Protein AF-A0AAD7CYT8-F1 (afdb_monomer_lite)

Organism: Mycena rosella (NCBI:txid1033263)

Secondary structure (DSSP, 8-state):
---HHHIIIIIIIIHHHHHHHHHHTHHHHHHHSSB-SS-SSSS--B-HHHHHHTTTTTBHHHHHH-TT-TT-S--

Foldseek 3Di:
DPDPPCCCVVVPVVVVVQLVCLAVCLVPCQLDDADQPPDPVGSGHADDVNCVSNVHSRRRNQCVRCVVDPNNDDD

Radius of gyration: 15.99 Å; chains: 1; bounding box: 33×23×48 Å

pLDDT: mean 87.01, std 6.78, range [61.62, 97.38]

Sequence (75 aa):
WGDARGGYVCAALLRLCFVHHSTFRVNSLAHWLGETPFDDKRSPRDHLITALATNGEGYHNFHHQFPMDYRNVMR

Structure (mmCIF, N/CA/C/O backbone):
data_AF-A0AAD7CYT8-F1
#
_entry.id   AF-A0AAD7CYT8-F1
#
loop_
_atom_site.group_PDB
_atom_site.id
_atom_site.type_symbol
_atom_site.label_atom_id
_atom_site.label_alt_id
_atom_site.label_comp_id
_atom_site.label_asym_id
_atom_site.label_entity_id
_atom_site.label_seq_id
_atom_site.pdbx_PDB_ins_code
_atom_site.Cartn_x
_atom_site.Cartn_y
_atom_site.Cartn_z
_atom_site.occupancy
_atom_site.B_iso_or_equiv
_atom_site.auth_seq_id
_atom_site.auth_comp_id
_atom_site.auth_asym_id
_atom_site.auth_atom_id
_atom_site.pdbx_PDB_model_num
ATOM 1 N N . TRP A 1 1 ? 11.176 -8.085 -25.865 1.00 73.62 1 TRP A N 1
ATOM 2 C CA . TRP A 1 1 ? 10.965 -6.624 -25.901 1.00 73.62 1 TRP A CA 1
ATOM 3 C C . TRP A 1 1 ? 12.261 -5.815 -25.847 1.00 73.62 1 TRP A C 1
ATOM 5 O O . TRP A 1 1 ? 12.193 -4.638 -26.146 1.00 73.62 1 TRP A O 1
ATOM 15 N N . GLY A 1 2 ? 13.433 -6.406 -25.552 1.00 90.19 2 GLY A N 1
ATOM 16 C CA . GLY A 1 2 ? 14.757 -5.846 -25.899 1.00 90.19 2 GLY A CA 1
ATOM 17 C C . GLY A 1 2 ? 15.176 -4.523 -25.240 1.00 90.19 2 GLY A C 1
ATOM 18 O O . GLY A 1 2 ? 16.322 -4.120 -25.391 1.00 90.19 2 GLY A O 1
ATOM 19 N N . ASP A 1 3 ? 14.286 -3.863 -24.501 1.00 93.44 3 ASP A N 1
ATOM 20 C C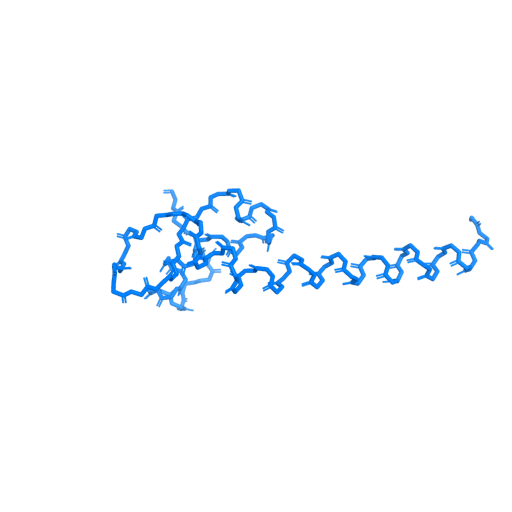A . ASP A 1 3 ? 14.513 -2.542 -23.927 1.00 93.44 3 ASP A CA 1
ATOM 21 C C . ASP A 1 3 ? 14.928 -2.630 -22.453 1.00 93.44 3 ASP A C 1
ATOM 23 O O . ASP A 1 3 ? 14.104 -2.650 -21.535 1.00 93.44 3 ASP A O 1
ATOM 27 N N . ALA A 1 4 ? 16.240 -2.679 -22.227 1.00 93.38 4 ALA A N 1
ATOM 28 C CA . ALA A 1 4 ? 16.811 -2.702 -20.885 1.00 93.38 4 ALA A CA 1
ATOM 29 C C . ALA A 1 4 ? 16.560 -1.394 -20.111 1.00 93.38 4 ALA A C 1
ATOM 31 O O . ALA A 1 4 ? 16.400 -1.425 -18.891 1.00 93.38 4 ALA A O 1
ATOM 32 N N . ARG A 1 5 ? 16.495 -0.245 -20.800 1.00 94.50 5 ARG A N 1
ATOM 33 C CA . ARG A 1 5 ? 16.290 1.064 -20.159 1.00 94.50 5 ARG A CA 1
ATOM 34 C C . ARG A 1 5 ? 14.846 1.227 -19.704 1.00 94.50 5 ARG A C 1
ATOM 36 O O . ARG A 1 5 ? 14.622 1.593 -18.551 1.00 94.50 5 ARG A O 1
ATOM 43 N N . GLY A 1 6 ? 13.884 0.908 -20.567 1.00 95.06 6 GLY A N 1
ATOM 44 C CA . GLY A 1 6 ? 12.471 0.867 -20.191 1.00 95.06 6 GLY A CA 1
ATOM 45 C C . GLY A 1 6 ? 12.199 -0.188 -19.124 1.00 95.06 6 GLY A C 1
ATOM 46 O O . GLY A 1 6 ? 11.480 0.087 -18.168 1.00 95.06 6 GLY A O 1
ATOM 47 N N . GLY A 1 7 ? 12.852 -1.353 -19.204 1.00 95.50 7 GLY A N 1
ATOM 48 C CA . GLY A 1 7 ? 12.808 -2.367 -18.149 1.00 95.50 7 GLY A CA 1
ATOM 49 C C . GLY A 1 7 ? 13.283 -1.830 -16.794 1.00 95.50 7 GLY A C 1
ATOM 50 O O . GLY A 1 7 ? 12.584 -1.974 -15.794 1.00 95.50 7 GLY A O 1
ATOM 51 N N . TYR A 1 8 ? 14.427 -1.146 -16.754 1.00 95.44 8 TYR A N 1
ATOM 52 C CA . TYR A 1 8 ? 14.948 -0.548 -15.523 1.00 95.44 8 TYR A CA 1
ATOM 53 C C . TYR A 1 8 ? 14.019 0.538 -14.956 1.00 95.44 8 TYR A C 1
ATOM 55 O O . TYR A 1 8 ? 13.696 0.524 -13.769 1.00 95.44 8 TYR A O 1
ATOM 63 N N . VAL A 1 9 ? 13.524 1.453 -15.792 1.00 96.19 9 VAL A N 1
ATOM 64 C CA . VAL A 1 9 ? 12.657 2.544 -15.321 1.00 96.19 9 VAL A CA 1
ATOM 65 C C . VAL A 1 9 ? 11.284 2.025 -14.894 1.00 96.19 9 VAL A C 1
ATOM 67 O O . VAL A 1 9 ? 10.849 2.300 -13.779 1.00 96.19 9 VAL A O 1
ATOM 70 N N . CYS A 1 10 ? 10.599 1.259 -15.741 1.00 94.44 10 CYS A N 1
ATOM 71 C CA . CYS A 1 10 ? 9.227 0.831 -15.477 1.00 94.44 10 CYS A CA 1
ATOM 72 C C . CYS A 1 10 ? 9.165 -0.342 -14.501 1.00 94.44 10 CYS A C 1
ATOM 74 O O . CYS A 1 10 ? 8.452 -0.284 -13.498 1.00 94.44 10 CYS A O 1
ATOM 76 N N . ALA A 1 11 ? 9.916 -1.411 -14.772 1.00 93.31 11 ALA A N 1
ATOM 77 C CA . ALA A 1 11 ? 9.809 -2.628 -13.981 1.00 93.31 11 ALA A CA 1
ATOM 78 C C . ALA A 1 11 ? 10.571 -2.529 -12.658 1.00 93.31 11 ALA A C 1
ATOM 80 O O . ALA A 1 11 ? 10.129 -3.156 -11.700 1.00 93.31 11 ALA A O 1
ATOM 81 N N . ALA A 1 12 ? 11.670 -1.766 -12.571 1.00 94.31 12 ALA A N 1
ATOM 82 C CA . ALA A 1 12 ? 12.396 -1.586 -11.312 1.00 94.31 12 ALA A CA 1
ATOM 83 C C . ALA A 1 12 ? 11.965 -0.311 -10.574 1.00 94.31 12 ALA A C 1
ATOM 85 O O . ALA A 1 12 ? 11.341 -0.419 -9.520 1.00 94.31 12 ALA A O 1
ATOM 86 N N . LEU A 1 13 ? 12.254 0.879 -11.113 1.00 97.38 13 LEU A N 1
ATOM 87 C CA . LEU A 1 13 ? 12.094 2.134 -10.365 1.00 97.38 13 LEU A CA 1
ATOM 88 C C . LEU A 1 13 ? 10.631 2.503 -10.106 1.00 97.38 13 LEU A C 1
ATOM 90 O O . LEU A 1 13 ? 10.255 2.730 -8.959 1.00 97.38 13 LEU A O 1
ATOM 94 N N . LEU A 1 14 ? 9.795 2.543 -11.147 1.00 96.75 14 LE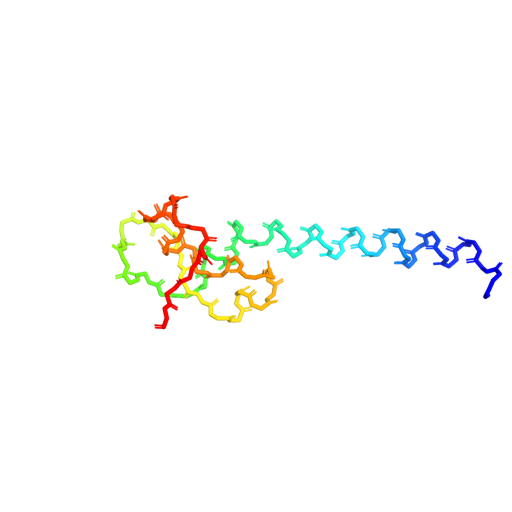U A N 1
ATOM 95 C CA . LEU A 1 14 ? 8.384 2.912 -11.012 1.00 96.75 14 LEU A CA 1
ATOM 96 C C . LEU A 1 14 ? 7.625 1.913 -10.142 1.00 96.75 14 LEU A C 1
ATOM 98 O O . LEU A 1 14 ? 6.889 2.326 -9.247 1.00 96.75 14 LEU A O 1
ATOM 102 N N . ARG A 1 15 ? 7.862 0.611 -10.340 1.00 95.38 15 ARG A N 1
ATOM 103 C CA . ARG A 1 15 ? 7.318 -0.441 -9.471 1.00 95.38 15 ARG A CA 1
ATOM 104 C C . ARG A 1 15 ? 7.711 -0.217 -8.012 1.00 95.38 15 ARG A C 1
ATOM 106 O O . ARG A 1 15 ? 6.851 -0.260 -7.140 1.00 95.38 15 ARG A O 1
ATOM 113 N N . LEU A 1 16 ? 8.998 0.015 -7.747 1.00 96.56 16 LEU A N 1
ATOM 114 C CA . LEU A 1 16 ? 9.514 0.203 -6.394 1.00 96.56 16 LEU A CA 1
ATOM 115 C C . LEU A 1 16 ? 8.913 1.454 -5.738 1.00 96.56 16 LEU A C 1
ATOM 117 O O . LEU A 1 16 ? 8.415 1.374 -4.618 1.00 96.56 16 LEU A O 1
ATOM 121 N N . CYS A 1 17 ? 8.877 2.579 -6.457 1.00 96.56 17 CYS A N 1
ATOM 122 C CA . CYS A 1 17 ? 8.231 3.809 -6.000 1.00 96.56 17 CYS A CA 1
ATOM 123 C C . CYS A 1 17 ? 6.753 3.595 -5.672 1.00 96.56 17 CYS A C 1
ATOM 125 O O . CYS A 1 17 ? 6.303 4.042 -4.618 1.00 96.56 17 CYS A O 1
ATOM 127 N N . PHE A 1 18 ? 6.007 2.922 -6.552 1.00 94.19 18 PHE A N 1
ATOM 128 C CA . PHE A 1 18 ? 4.583 2.668 -6.350 1.00 94.19 18 PHE A CA 1
ATOM 129 C C . PHE A 1 18 ? 4.343 1.788 -5.122 1.00 94.19 18 PHE A C 1
ATOM 131 O O . PHE A 1 18 ? 3.586 2.176 -4.237 1.00 94.19 18 PHE A O 1
ATOM 138 N N . VAL A 1 19 ? 5.048 0.656 -5.018 1.00 93.81 19 VAL A N 1
ATOM 139 C CA . VAL A 1 19 ? 4.914 -0.264 -3.879 1.00 93.81 19 VAL A CA 1
ATOM 140 C C . VAL A 1 19 ? 5.267 0.438 -2.568 1.00 93.81 19 VAL A C 1
ATOM 142 O O . VAL A 1 19 ? 4.498 0.351 -1.616 1.00 93.81 19 VAL A O 1
ATOM 145 N N . HIS A 1 20 ? 6.361 1.205 -2.520 1.00 94.88 20 HIS A N 1
ATOM 146 C CA . HIS A 1 20 ? 6.711 1.959 -1.315 1.00 94.88 20 HIS A CA 1
ATOM 147 C C . HIS A 1 20 ? 5.660 3.000 -0.941 1.00 94.88 20 HIS A C 1
ATOM 149 O O . HIS A 1 20 ? 5.322 3.121 0.235 1.00 94.88 20 HIS A O 1
ATOM 155 N N . HIS A 1 21 ? 5.118 3.736 -1.914 1.00 93.31 21 HIS A N 1
ATOM 156 C CA . HIS A 1 21 ? 4.059 4.701 -1.630 1.00 93.31 21 HIS A CA 1
ATOM 157 C C . HIS A 1 21 ? 2.781 4.019 -1.142 1.00 93.31 21 HIS A C 1
ATOM 159 O O . HIS A 1 21 ? 2.144 4.561 -0.245 1.00 93.31 21 HIS A O 1
ATOM 165 N N . SER A 1 22 ? 2.415 2.851 -1.673 1.00 90.81 22 SER A N 1
ATOM 166 C CA . SER A 1 22 ? 1.285 2.070 -1.162 1.00 90.81 22 SER A CA 1
ATOM 167 C C . SER A 1 22 ? 1.525 1.588 0.270 1.00 90.81 22 SER A C 1
ATOM 169 O O . SER A 1 22 ? 0.657 1.771 1.117 1.00 90.81 22 SER A O 1
ATOM 171 N N . THR A 1 23 ? 2.707 1.046 0.581 1.00 90.31 23 THR A N 1
ATOM 172 C CA . THR A 1 23 ? 3.019 0.529 1.924 1.00 90.31 23 THR A CA 1
ATOM 173 C C . THR A 1 23 ? 3.123 1.643 2.963 1.00 90.31 23 THR A C 1
ATOM 175 O O . THR A 1 23 ? 2.466 1.599 3.998 1.00 90.31 23 THR A O 1
ATOM 178 N N . PHE A 1 24 ? 3.929 2.676 2.710 1.00 90.25 24 PHE A N 1
ATOM 179 C CA . PHE A 1 24 ? 4.184 3.706 3.721 1.00 90.25 24 PHE A CA 1
ATOM 180 C C . PHE A 1 24 ? 2.980 4.614 3.968 1.00 90.25 24 PHE A C 1
ATOM 182 O O . PHE A 1 24 ? 2.846 5.159 5.063 1.00 90.25 24 PHE A O 1
ATOM 189 N N . ARG A 1 25 ? 2.071 4.738 2.991 1.00 88.88 25 ARG A N 1
ATOM 190 C CA . ARG A 1 25 ? 0.847 5.534 3.128 1.00 88.88 25 ARG A CA 1
ATOM 191 C C . ARG A 1 25 ? -0.109 4.978 4.182 1.00 88.88 25 ARG A C 1
ATOM 193 O O . ARG A 1 25 ? -0.905 5.765 4.683 1.00 88.88 25 ARG A O 1
ATOM 200 N N . VAL A 1 26 ? -0.008 3.703 4.576 1.00 86.56 26 VAL A N 1
ATOM 201 C CA . VAL A 1 26 ? -0.788 3.131 5.697 1.00 86.56 26 VAL A CA 1
ATOM 202 C C . VAL A 1 26 ? -0.640 3.991 6.952 1.00 86.56 26 VAL A C 1
ATOM 204 O O . VAL A 1 26 ? -1.639 4.418 7.525 1.00 86.56 26 VAL A O 1
ATOM 207 N N . ASN A 1 27 ? 0.597 4.369 7.289 1.00 86.69 27 ASN A N 1
ATOM 208 C CA . ASN A 1 27 ? 0.918 5.162 8.481 1.00 86.69 27 ASN A CA 1
ATOM 209 C C . ASN A 1 27 ? 0.315 6.577 8.467 1.00 86.69 27 ASN A C 1
ATOM 211 O O . ASN A 1 27 ? 0.303 7.255 9.490 1.00 86.69 27 ASN A O 1
ATOM 215 N N . SER A 1 28 ? -0.159 7.055 7.314 1.00 86.00 28 SER A N 1
ATOM 216 C CA . SER A 1 28 ? -0.800 8.367 7.185 1.00 86.00 28 SER A CA 1
ATOM 217 C C . SER A 1 28 ? -2.297 8.235 6.924 1.00 86.00 28 SER A C 1
ATOM 219 O O . SER A 1 28 ? -3.111 8.729 7.697 1.00 86.00 28 SER A O 1
ATOM 221 N N . LEU A 1 29 ? -2.679 7.548 5.847 1.00 85.50 29 LEU A N 1
ATOM 222 C CA . LEU A 1 29 ? -4.064 7.466 5.397 1.00 85.50 29 LEU A CA 1
ATOM 223 C C . LEU A 1 29 ? -4.932 6.677 6.380 1.00 85.50 29 LEU A C 1
ATOM 225 O O . LEU A 1 29 ? -6.032 7.126 6.686 1.00 85.50 29 LEU A O 1
ATOM 229 N N . ALA A 1 30 ? -4.423 5.575 6.935 1.00 86.62 30 ALA A N 1
ATOM 230 C CA . ALA A 1 30 ? -5.168 4.765 7.896 1.00 86.62 30 ALA A CA 1
ATOM 231 C C . ALA A 1 30 ? -5.204 5.373 9.308 1.00 86.62 30 ALA A C 1
ATOM 233 O O . ALA A 1 30 ? -5.905 4.872 10.172 1.00 86.62 30 ALA A O 1
ATOM 234 N N . HIS A 1 31 ? -4.490 6.475 9.555 1.00 86.38 31 HIS A N 1
ATOM 235 C CA . HIS A 1 31 ? -4.597 7.256 10.794 1.00 86.38 31 HIS A CA 1
ATOM 236 C C . HIS A 1 31 ? -5.410 8.548 10.627 1.00 86.38 31 HIS A C 1
ATOM 238 O O . HIS A 1 31 ? -5.657 9.269 11.597 1.00 86.38 31 HIS A O 1
ATOM 244 N N . TRP A 1 32 ? -5.826 8.871 9.399 1.00 83.50 32 TRP A N 1
ATOM 245 C CA . TRP A 1 32 ? -6.563 10.096 9.086 1.00 83.50 32 TRP A CA 1
ATOM 246 C C . TRP A 1 32 ? -7.973 9.818 8.560 1.00 83.50 32 TRP A C 1
ATOM 248 O O . TRP A 1 32 ? -8.911 10.491 8.973 1.00 83.50 32 TRP A O 1
ATOM 258 N N . LEU A 1 33 ? -8.142 8.798 7.718 1.00 83.94 33 LEU A N 1
ATOM 259 C CA . LEU A 1 33 ? -9.388 8.500 7.017 1.00 83.94 33 LEU A CA 1
ATOM 260 C C . LEU A 1 33 ? -10.001 7.184 7.523 1.00 83.94 33 LEU A C 1
ATOM 262 O O . LEU A 1 33 ? -9.330 6.1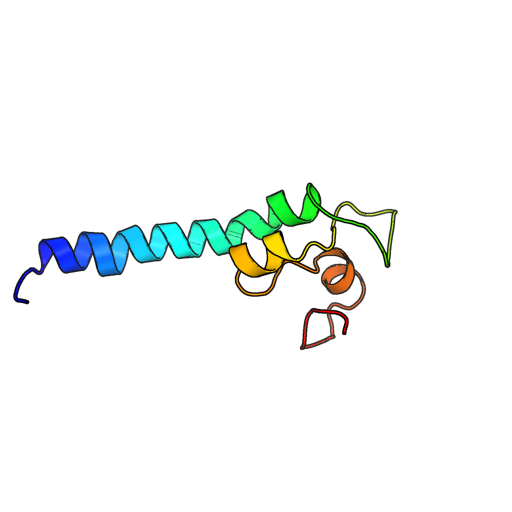55 7.482 1.00 83.94 33 LEU A O 1
ATOM 266 N N . GLY A 1 34 ? -11.266 7.206 7.954 1.00 85.25 34 GLY A N 1
ATOM 267 C CA . GLY A 1 34 ? -12.011 6.008 8.364 1.00 85.25 34 GLY A CA 1
ATOM 268 C C . GLY A 1 34 ? -12.782 6.165 9.672 1.00 85.25 34 GLY A C 1
ATOM 269 O O . GLY A 1 34 ? -12.995 7.284 10.141 1.00 85.25 34 GLY A O 1
ATOM 270 N N . GLU A 1 35 ? -13.151 5.032 10.263 1.00 83.06 35 GLU A N 1
ATOM 271 C CA . GLU A 1 35 ? -13.881 4.923 11.537 1.00 83.06 35 GLU A CA 1
ATOM 272 C C . GLU A 1 35 ? -13.026 4.236 12.621 1.00 83.06 35 GLU A C 1
ATOM 274 O O . GLU A 1 35 ? -12.034 3.584 12.303 1.00 83.06 35 GLU A O 1
ATOM 279 N N . THR A 1 36 ? -13.384 4.375 13.903 1.00 84.56 36 THR A N 1
ATOM 280 C CA . THR A 1 36 ? -12.664 3.775 15.051 1.00 84.56 36 THR A CA 1
ATOM 281 C C . THR A 1 36 ? -13.525 2.762 15.825 1.00 84.56 36 THR A C 1
ATOM 283 O O . THR A 1 36 ? -13.853 2.984 16.980 1.00 84.56 36 THR A O 1
ATOM 286 N N . PRO A 1 37 ? -13.939 1.634 15.230 1.00 81.75 37 PRO A N 1
ATOM 287 C CA . PRO A 1 37 ? -14.936 0.747 15.844 1.00 81.75 37 PRO A CA 1
ATOM 288 C C . PRO A 1 37 ? -14.480 -0.024 17.103 1.00 81.75 37 PRO A C 1
ATOM 290 O O . PRO A 1 37 ? -15.339 -0.519 17.833 1.00 81.75 37 PRO A O 1
ATOM 293 N N . PHE A 1 38 ? -13.173 -0.162 17.370 1.00 78.31 38 PHE A N 1
ATOM 294 C CA . PHE A 1 38 ? -12.635 -0.987 18.470 1.00 78.31 38 PHE A CA 1
ATOM 295 C C . PHE A 1 38 ? -11.921 -0.211 19.578 1.00 78.31 38 PHE A C 1
ATOM 297 O O . PHE A 1 38 ? -11.952 -0.641 20.731 1.00 78.31 38 PHE A O 1
ATOM 304 N N . ASP A 1 39 ? -11.285 0.913 19.251 1.00 75.94 39 ASP A N 1
ATOM 305 C CA . ASP A 1 39 ? -10.693 1.829 20.231 1.00 75.94 39 ASP A CA 1
ATOM 306 C C . ASP A 1 39 ? -10.709 3.266 19.698 1.00 75.94 39 ASP A C 1
ATOM 308 O O . ASP A 1 39 ? -10.073 3.568 18.686 1.00 75.94 39 ASP A O 1
ATOM 312 N N . ASP A 1 40 ? -11.396 4.155 20.418 1.00 73.44 40 ASP A N 1
ATOM 313 C CA . ASP A 1 40 ? -11.521 5.584 20.099 1.00 73.44 40 ASP A CA 1
ATOM 314 C C . ASP A 1 40 ? -10.382 6.433 20.684 1.00 73.44 40 ASP A C 1
ATOM 316 O O . ASP A 1 40 ? -10.284 7.634 20.425 1.00 73.44 40 ASP A O 1
ATOM 320 N N . LYS A 1 41 ? -9.516 5.844 21.521 1.00 74.75 41 LYS A N 1
ATOM 321 C CA . LYS A 1 41 ? -8.437 6.577 22.205 1.00 74.75 41 LYS A CA 1
ATOM 322 C C . LYS A 1 41 ? -7.193 6.753 21.341 1.00 74.75 41 LYS A C 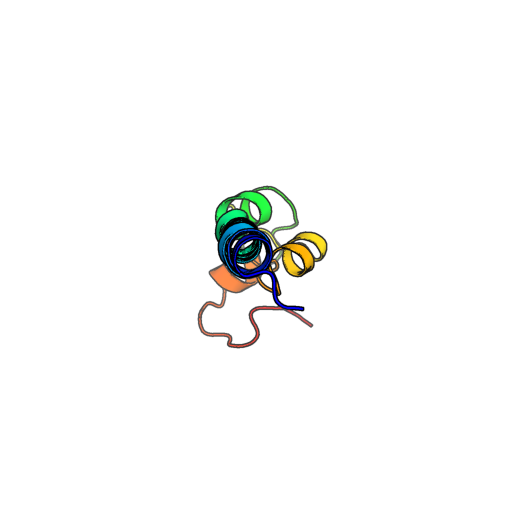1
ATOM 324 O O . LYS A 1 41 ? -6.301 7.522 21.704 1.00 74.75 41 LYS A O 1
ATOM 329 N N . ARG A 1 42 ? -7.100 6.032 20.223 1.00 71.81 42 ARG A N 1
ATOM 330 C CA . ARG A 1 42 ? -5.948 6.025 19.316 1.00 71.81 42 ARG A CA 1
ATOM 331 C C . ARG A 1 42 ? -6.358 6.541 17.935 1.00 71.81 42 ARG A C 1
ATOM 333 O O . ARG A 1 42 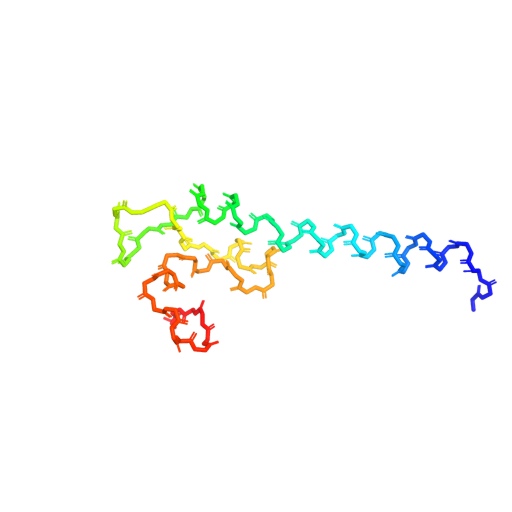? -7.519 6.506 17.555 1.00 71.81 42 ARG A O 1
ATOM 340 N N . SER A 1 43 ? -5.384 7.028 17.170 1.00 84.69 43 SER A N 1
ATOM 341 C CA . SER A 1 43 ? -5.601 7.518 15.803 1.00 84.69 43 SER A CA 1
ATOM 342 C C . SER A 1 43 ? -5.820 6.471 14.689 1.00 84.69 43 SER A C 1
ATOM 344 O O . SER A 1 43 ? -6.301 6.903 13.643 1.00 84.69 43 SER A O 1
ATOM 346 N N . PRO A 1 44 ? -5.475 5.165 14.813 1.00 85.50 44 PRO A N 1
ATOM 347 C CA . PRO A 1 44 ? -5.744 4.175 13.770 1.00 85.50 44 PRO A CA 1
ATOM 348 C C . PRO A 1 44 ? -7.232 4.085 13.448 1.00 85.50 44 PRO A C 1
ATOM 350 O O . PRO A 1 44 ? -8.054 4.030 14.359 1.00 85.50 44 PRO A O 1
ATOM 353 N N . ARG A 1 45 ? -7.566 4.033 12.163 1.00 85.56 45 ARG A N 1
ATOM 354 C CA . ARG A 1 45 ? -8.925 3.981 11.631 1.00 85.56 45 ARG A CA 1
ATOM 355 C C . ARG A 1 45 ? -9.078 2.844 10.623 1.00 85.56 45 ARG A C 1
ATOM 357 O O . ARG A 1 45 ? -8.116 2.460 9.957 1.00 85.56 45 ARG A O 1
ATOM 364 N N . ASP A 1 46 ? -10.299 2.344 10.495 1.00 87.62 46 ASP A N 1
ATOM 365 C CA . ASP A 1 46 ? -10.686 1.325 9.525 1.00 87.62 46 ASP A CA 1
ATOM 366 C C . ASP A 1 46 ? -11.341 1.967 8.298 1.00 87.62 46 ASP A C 1
ATOM 368 O O . ASP A 1 46 ? -12.261 2.780 8.425 1.00 87.62 46 ASP A O 1
ATOM 372 N N . HIS A 1 47 ? -10.869 1.619 7.095 1.00 89.12 47 HIS A N 1
ATOM 373 C CA . HIS A 1 47 ? -11.439 2.123 5.844 1.00 89.12 47 HIS A CA 1
ATOM 374 C C . HIS A 1 47 ? -11.145 1.227 4.624 1.00 89.12 47 HIS A C 1
ATOM 376 O O . HIS A 1 47 ? -9.989 0.980 4.267 1.00 89.12 47 HIS A O 1
ATOM 382 N N . LEU A 1 48 ? -12.195 0.815 3.901 1.00 85.81 48 LEU A N 1
ATOM 383 C CA . LEU A 1 48 ? -12.095 -0.117 2.764 1.00 85.81 48 LEU A CA 1
ATOM 384 C C . LEU A 1 48 ? -11.270 0.432 1.587 1.00 85.81 48 LEU A C 1
ATOM 386 O O . LEU A 1 48 ? -10.478 -0.294 0.991 1.00 85.81 48 LEU A O 1
ATOM 390 N N . ILE A 1 49 ? -11.410 1.719 1.250 1.00 84.38 49 ILE A N 1
ATOM 391 C CA . ILE A 1 49 ? -10.629 2.318 0.148 1.00 84.38 49 ILE A CA 1
ATOM 392 C C . ILE A 1 49 ? -9.146 2.372 0.523 1.00 84.38 49 ILE A C 1
ATOM 394 O O . ILE A 1 49 ? -8.280 2.166 -0.326 1.00 84.38 49 ILE A O 1
ATOM 398 N N . THR A 1 50 ? -8.854 2.603 1.805 1.00 84.69 50 THR A N 1
ATOM 399 C CA . THR A 1 50 ? -7.483 2.559 2.314 1.00 84.69 50 THR A CA 1
ATOM 400 C C . THR A 1 50 ? -6.938 1.146 2.160 1.00 84.69 50 THR A C 1
ATOM 402 O O . THR A 1 50 ? -5.855 1.004 1.610 1.00 84.69 50 THR A O 1
ATOM 405 N N . ALA A 1 51 ? -7.721 0.112 2.496 1.00 86.69 51 ALA A N 1
ATOM 406 C CA . ALA A 1 51 ? -7.318 -1.285 2.328 1.00 86.69 51 ALA A CA 1
ATOM 407 C C . ALA A 1 51 ? -7.021 -1.634 0.864 1.00 86.69 51 ALA A C 1
ATOM 409 O O . ALA A 1 51 ? -6.016 -2.277 0.585 1.00 86.69 51 ALA A O 1
ATOM 410 N N . LEU A 1 52 ? -7.829 -1.169 -0.092 1.00 86.38 52 LEU A N 1
ATOM 411 C CA . LEU A 1 52 ? -7.538 -1.382 -1.514 1.00 86.38 52 LEU A CA 1
ATOM 412 C C . LEU A 1 52 ? -6.253 -0.667 -1.958 1.00 86.38 52 LEU A C 1
ATOM 414 O O . LEU A 1 52 ? -5.456 -1.238 -2.697 1.00 86.38 52 LEU A O 1
ATOM 418 N N . ALA A 1 53 ? -6.023 0.564 -1.497 1.00 85.69 53 ALA A N 1
ATOM 419 C CA . ALA A 1 53 ? -4.838 1.344 -1.859 1.00 85.69 53 ALA A CA 1
ATOM 420 C C . ALA A 1 53 ? -3.535 0.813 -1.231 1.00 85.69 53 ALA A C 1
ATOM 422 O O . ALA A 1 53 ? -2.447 1.042 -1.772 1.00 85.69 53 ALA A O 1
ATOM 423 N N . THR A 1 54 ? -3.640 0.128 -0.091 1.00 87.81 54 THR A N 1
ATOM 424 C CA . THR A 1 54 ? -2.510 -0.377 0.699 1.00 87.81 54 THR A CA 1
ATOM 425 C C . THR A 1 54 ? -2.377 -1.901 0.662 1.00 87.81 54 THR A C 1
ATOM 427 O O . THR A 1 54 ? -1.584 -2.460 1.413 1.00 87.81 54 THR A O 1
ATOM 430 N N . ASN A 1 55 ? -3.100 -2.577 -0.238 1.00 86.12 55 ASN A N 1
ATOM 431 C CA . ASN A 1 55 ? -3.091 -4.034 -0.413 1.00 86.12 55 ASN A CA 1
ATOM 432 C C . ASN A 1 55 ? -3.514 -4.839 0.837 1.00 86.12 55 ASN A C 1
ATOM 434 O O . ASN A 1 55 ? -2.966 -5.906 1.094 1.00 86.12 55 ASN A O 1
ATOM 438 N N . GLY A 1 56 ? -4.502 -4.351 1.588 1.00 84.62 56 GLY A N 1
ATOM 439 C CA . GLY A 1 56 ? -5.140 -5.058 2.708 1.00 84.62 56 GLY A CA 1
ATOM 440 C C . GLY A 1 56 ? -4.993 -4.365 4.063 1.00 84.62 56 GLY A C 1
ATOM 441 O O . GLY A 1 56 ? -5.766 -4.632 4.973 1.00 84.62 56 GLY A O 1
ATOM 442 N N . GLU A 1 57 ? -4.089 -3.396 4.179 1.00 86.50 57 GLU A N 1
ATOM 443 C CA . GLU A 1 57 ? -3.688 -2.779 5.455 1.00 86.50 57 GLU A CA 1
ATOM 444 C C . GLU A 1 57 ? -4.598 -1.615 5.908 1.00 86.50 57 GLU A C 1
ATOM 446 O O . GLU A 1 57 ? -4.158 -0.686 6.582 1.00 86.50 57 GLU A O 1
ATOM 451 N N . GLY A 1 58 ? -5.859 -1.588 5.466 1.00 83.56 58 GLY A N 1
ATOM 452 C CA . GLY A 1 58 ? -6.773 -0.465 5.716 1.00 83.56 58 GLY A CA 1
ATOM 453 C C . GLY A 1 58 ? -7.641 -0.588 6.958 1.00 83.56 58 GLY A C 1
ATOM 454 O O . GLY A 1 58 ? -8.259 0.402 7.335 1.00 83.56 58 GLY A O 1
ATOM 455 N N . TYR A 1 59 ? -7.695 -1.763 7.584 1.00 87.31 59 TYR A N 1
ATOM 456 C CA . TYR A 1 59 ? -8.393 -1.991 8.852 1.00 87.31 59 TYR A CA 1
ATOM 457 C C . TYR A 1 59 ? -7.423 -1.789 10.017 1.00 87.31 59 TYR A C 1
ATOM 459 O O . TYR A 1 59 ? -7.052 -2.711 10.744 1.00 87.31 59 TYR A O 1
ATOM 467 N N . HIS A 1 60 ? -6.920 -0.562 10.131 1.00 89.25 60 HIS A N 1
ATOM 468 C CA . HIS A 1 60 ? -5.823 -0.248 11.030 1.00 89.25 60 HIS A CA 1
ATOM 469 C C . HIS A 1 60 ? -6.284 -0.109 12.487 1.00 89.25 60 HIS A C 1
ATOM 471 O O . HIS A 1 60 ? -5.523 -0.428 13.395 1.00 89.25 60 HIS A O 1
ATOM 477 N N . ASN A 1 61 ? -7.533 0.288 12.747 1.00 88.56 61 ASN A N 1
ATOM 478 C CA . ASN A 1 61 ? -8.107 0.236 14.094 1.00 88.56 61 ASN A CA 1
ATOM 479 C C . ASN A 1 61 ? -8.194 -1.215 14.589 1.00 88.56 61 ASN A C 1
ATOM 481 O O . ASN A 1 61 ? -7.741 -1.505 15.697 1.00 88.56 61 ASN A O 1
ATOM 485 N N . PHE A 1 62 ? -8.653 -2.136 13.734 1.00 87.00 62 PHE A N 1
ATOM 486 C CA . PHE A 1 62 ? -8.639 -3.572 14.028 1.00 87.00 62 PHE A CA 1
ATOM 487 C C . PHE A 1 62 ? -7.222 -4.101 14.277 1.00 87.00 62 PHE A C 1
ATOM 489 O O . PHE A 1 62 ? -6.985 -4.744 15.300 1.00 87.00 62 PHE A O 1
ATOM 496 N N . HIS A 1 63 ? -6.272 -3.793 13.387 1.00 88.25 63 HIS A N 1
ATOM 497 C CA . HIS A 1 63 ? -4.878 -4.233 13.507 1.00 88.25 63 HIS A CA 1
ATOM 498 C C . HIS A 1 63 ? -4.257 -3.860 14.857 1.00 88.25 63 HIS A C 1
ATOM 500 O O . HIS A 1 63 ? -3.647 -4.685 15.536 1.00 88.25 63 HIS A O 1
ATOM 506 N N . HIS A 1 64 ? -4.424 -2.598 15.260 1.00 87.56 64 HIS A N 1
ATOM 507 C CA . HIS A 1 64 ? -3.849 -2.079 16.501 1.00 87.56 64 HIS A CA 1
ATOM 508 C C . HIS A 1 64 ? -4.522 -2.646 17.751 1.00 87.56 64 HIS A C 1
ATOM 510 O O . HIS A 1 64 ? -3.893 -2.680 18.813 1.00 87.56 64 HIS A O 1
ATOM 516 N N . GLN A 1 65 ? -5.774 -3.091 17.636 1.00 88.81 65 GLN A N 1
ATOM 517 C CA . GLN A 1 65 ? -6.497 -3.737 18.723 1.00 88.81 65 GLN A CA 1
ATOM 518 C C . GLN A 1 65 ? -6.163 -5.233 18.835 1.00 88.81 65 GLN A C 1
ATOM 520 O O . GLN A 1 65 ? -6.017 -5.751 19.944 1.00 88.81 65 GLN A O 1
ATOM 525 N N . PHE A 1 66 ? -6.015 -5.926 17.704 1.00 88.69 66 PHE A N 1
ATOM 526 C CA . PHE A 1 66 ? -5.799 -7.372 17.628 1.00 88.69 66 PHE A CA 1
ATOM 527 C C . PHE A 1 66 ? -4.548 -7.719 16.802 1.00 88.69 66 PHE A C 1
ATOM 529 O O . PHE A 1 66 ? -4.649 -8.400 15.782 1.00 88.69 66 PHE A O 1
ATOM 536 N N . PRO A 1 67 ? -3.339 -7.336 17.253 1.00 88.25 67 PRO A N 1
ATOM 537 C CA . PRO A 1 67 ? -2.108 -7.500 16.470 1.00 88.25 67 PRO A CA 1
ATOM 538 C C . PRO A 1 67 ? -1.707 -8.965 16.230 1.00 88.25 67 PRO A C 1
ATOM 540 O O . PRO A 1 67 ? -0.852 -9.248 15.397 1.00 88.25 67 PRO A O 1
ATOM 543 N N . MET A 1 68 ? -2.304 -9.903 16.973 1.00 89.88 68 MET A N 1
ATOM 544 C CA . MET A 1 68 ? -2.074 -11.343 16.818 1.00 89.88 68 MET A CA 1
ATOM 545 C C . MET A 1 68 ? -2.989 -11.991 15.768 1.00 89.88 68 MET A C 1
ATOM 547 O O . MET A 1 68 ? -2.807 -13.169 15.457 1.00 89.88 68 MET A O 1
ATOM 551 N N . ASP A 1 69 ? -3.985 -11.269 15.244 1.00 87.50 69 ASP A N 1
ATOM 552 C CA . ASP A 1 69 ? -4.883 -11.795 14.218 1.00 87.50 69 ASP A CA 1
ATOM 553 C C . ASP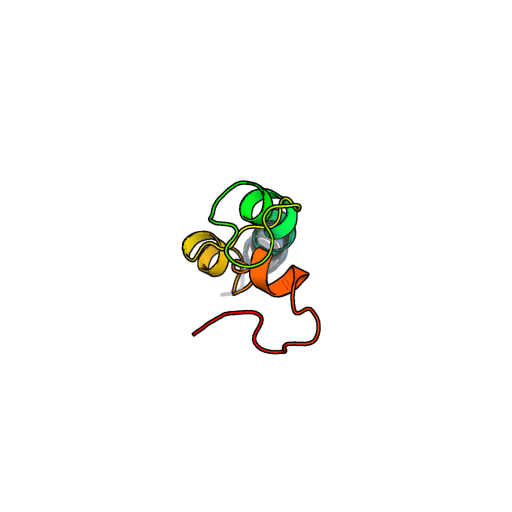 A 1 69 ? -4.205 -11.771 12.840 1.00 87.50 69 ASP A C 1
ATOM 555 O O . ASP A 1 69 ? -3.805 -10.727 12.330 1.00 87.50 69 ASP A O 1
ATOM 559 N N . TYR A 1 70 ? -4.095 -12.946 12.219 1.00 85.31 70 TYR A N 1
ATOM 560 C CA . TYR A 1 70 ? -3.443 -13.110 10.919 1.00 85.31 70 TYR A CA 1
ATOM 561 C C . TYR A 1 70 ? -4.166 -12.391 9.768 1.00 85.31 70 TYR A C 1
ATOM 563 O O . TYR A 1 70 ? -3.533 -12.019 8.783 1.00 85.31 70 TYR A O 1
ATOM 571 N N . ARG A 1 71 ? -5.493 -12.245 9.839 1.00 81.38 71 ARG A N 1
ATOM 572 C CA . ARG A 1 71 ? -6.308 -11.738 8.726 1.00 81.38 71 ARG A CA 1
ATOM 573 C C . ARG A 1 71 ? -6.266 -10.227 8.618 1.00 81.38 71 ARG A C 1
ATOM 575 O O . ARG A 1 71 ? -6.483 -9.717 7.524 1.00 81.38 71 ARG A O 1
ATOM 582 N N . ASN A 1 72 ? -6.005 -9.536 9.725 1.00 78.06 72 ASN A N 1
ATOM 583 C CA . ASN A 1 72 ? -5.903 -8.083 9.759 1.00 78.06 72 ASN A CA 1
ATOM 584 C C . ASN A 1 72 ? -7.186 -7.341 9.304 1.00 78.06 72 ASN A C 1
ATOM 586 O O . ASN A 1 72 ? -7.109 -6.214 8.827 1.00 78.06 72 ASN A O 1
ATOM 590 N N . VAL A 1 73 ? -8.368 -7.972 9.398 1.00 80.62 73 VAL A N 1
ATOM 591 C CA . VAL A 1 73 ? -9.663 -7.416 8.951 1.00 80.62 73 VAL A CA 1
ATOM 592 C C . VAL A 1 73 ? -10.856 -8.089 9.647 1.00 80.62 73 VAL A C 1
ATOM 594 O O . VAL A 1 73 ? -10.802 -9.278 9.968 1.00 80.62 73 VAL A O 1
ATOM 597 N N . MET A 1 74 ? -11.956 -7.346 9.826 1.00 70.69 74 MET A N 1
ATOM 598 C CA . MET A 1 74 ? -13.257 -7.863 10.276 1.00 70.69 74 MET A CA 1
ATOM 599 C C . MET A 1 74 ? -14.163 -8.288 9.109 1.00 70.69 74 MET A C 1
ATOM 601 O O . MET A 1 74 ? -14.100 -7.714 8.025 1.00 70.69 74 MET A O 1
ATOM 605 N N . ARG A 1 75 ? -14.993 -9.313 9.335 1.00 61.62 75 ARG A N 1
ATOM 606 C CA . ARG A 1 75 ? -15.902 -9.892 8.331 1.00 61.62 75 ARG A CA 1
ATOM 607 C C . ARG A 1 75 ? -17.118 -9.015 8.049 1.00 61.62 75 ARG A C 1
ATOM 609 O O . ARG A 1 75 ? -17.696 -8.510 9.032 1.00 61.62 75 ARG A O 1
#

InterPro domains:
  IPR001522 Fatty acid desaturase type 1, conserved site [PS00476] (56-70)
  IPR015876 Acyl-CoA desaturase [PR00075] (13-34)
  IPR015876 Acyl-CoA desaturase [PR00075] (56-70)
  IPR015876 Acyl-CoA desaturase [PTHR11351] (1-72)